Protein AF-A0A1Z2XQQ7-F1 (afdb_monomer_lite)

Organism: NCBI:txid1796620

Structure (mmCIF, N/CA/C/O backbone):
data_AF-A0A1Z2XQQ7-F1
#
_entry.id   AF-A0A1Z2XQQ7-F1
#
loop_
_atom_site.group_PDB
_atom_site.id
_atom_site.type_symbol
_atom_site.label_atom_id
_atom_site.label_alt_id
_atom_site.label_comp_id
_atom_site.label_asym_id
_atom_site.label_entity_id
_atom_site.label_seq_id
_atom_site.pdbx_PDB_ins_code
_atom_site.Cartn_x
_atom_site.Cartn_y
_atom_site.Cartn_z
_atom_site.occupancy
_atom_site.B_iso_or_equiv
_atom_site.auth_seq_id
_atom_site.auth_comp_id
_atom_site.auth_asym_id
_atom_site.auth_atom_id
_atom_site.pdbx_PDB_model_num
ATOM 1 N N . MET A 1 1 ? 5.613 0.473 20.089 1.00 45.59 1 MET A N 1
ATOM 2 C CA . MET A 1 1 ? 6.914 0.707 19.419 1.00 45.59 1 MET A CA 1
ATOM 3 C C . MET A 1 1 ? 7.187 -0.248 18.251 1.00 45.59 1 MET A C 1
ATOM 5 O O . MET A 1 1 ? 7.649 0.240 17.233 1.00 45.59 1 MET A O 1
ATOM 9 N N . GLN A 1 2 ? 6.876 -1.554 18.320 1.00 54.91 2 GLN A N 1
ATOM 10 C CA . GLN A 1 2 ? 7.156 -2.505 17.218 1.00 54.91 2 GLN A CA 1
ATOM 11 C C . GLN A 1 2 ? 6.477 -2.170 15.871 1.00 54.91 2 GLN A C 1
ATOM 13 O O . GLN A 1 2 ? 7.134 -2.244 14.838 1.00 54.91 2 GLN A O 1
ATOM 18 N N . HIS A 1 3 ? 5.207 -1.737 15.858 1.00 58.88 3 HIS A N 1
ATOM 19 C CA . HIS A 1 3 ? 4.509 -1.405 14.601 1.00 58.88 3 HIS A CA 1
ATOM 20 C C . HIS A 1 3 ? 5.177 -0.256 13.833 1.00 58.88 3 HIS A C 1
ATOM 22 O O . HIS A 1 3 ? 5.292 -0.310 12.616 1.00 58.88 3 HIS A O 1
ATOM 28 N N . THR A 1 4 ? 5.689 0.755 14.536 1.00 61.41 4 THR A N 1
ATOM 29 C CA . THR A 1 4 ? 6.365 1.916 13.937 1.00 61.41 4 THR A CA 1
ATOM 30 C C . THR A 1 4 ? 7.623 1.517 13.157 1.00 61.41 4 THR A C 1
ATOM 32 O O . THR A 1 4 ? 7.905 2.097 12.111 1.00 61.41 4 THR A O 1
ATOM 35 N N . VAL A 1 5 ? 8.360 0.507 13.638 1.00 70.38 5 VAL A N 1
ATOM 36 C CA . VAL A 1 5 ? 9.573 -0.012 12.979 1.00 70.38 5 VAL A CA 1
ATOM 37 C C . VAL A 1 5 ? 9.216 -0.731 11.679 1.00 70.38 5 VAL A C 1
ATOM 39 O O . VAL A 1 5 ? 9.822 -0.454 10.648 1.00 70.38 5 VAL A O 1
ATOM 42 N N . ILE A 1 6 ? 8.194 -1.595 11.712 1.00 76.56 6 ILE A N 1
ATOM 43 C CA . ILE A 1 6 ? 7.718 -2.326 10.528 1.00 76.56 6 ILE A CA 1
ATOM 44 C C . ILE A 1 6 ? 7.248 -1.339 9.456 1.00 76.56 6 ILE A C 1
ATOM 46 O O . ILE A 1 6 ? 7.690 -1.416 8.319 1.00 76.56 6 ILE A O 1
ATOM 50 N N . LEU A 1 7 ? 6.417 -0.360 9.823 1.00 78.81 7 LEU A N 1
ATOM 51 C CA . LEU A 1 7 ? 5.850 0.614 8.884 1.00 78.81 7 LEU A CA 1
ATOM 52 C C . LEU A 1 7 ? 6.924 1.470 8.195 1.00 78.81 7 LEU A C 1
ATOM 54 O O . LEU A 1 7 ? 6.868 1.682 6.985 1.00 78.81 7 LEU A O 1
ATOM 58 N N . LYS A 1 8 ? 7.941 1.916 8.942 1.00 79.00 8 LYS A N 1
ATOM 59 C CA . LYS A 1 8 ? 9.083 2.623 8.353 1.00 79.00 8 LYS A CA 1
ATOM 60 C C . LYS A 1 8 ? 9.842 1.727 7.367 1.00 79.00 8 LYS A C 1
ATOM 62 O O . LYS A 1 8 ? 10.158 2.171 6.267 1.00 79.00 8 LYS A O 1
ATOM 67 N N . HIS A 1 9 ? 10.068 0.466 7.734 1.00 79.06 9 HIS A N 1
ATOM 68 C CA . HIS A 1 9 ? 10.742 -0.500 6.872 1.00 79.06 9 HIS A CA 1
ATOM 69 C C . HIS A 1 9 ? 9.962 -0.774 5.575 1.00 79.06 9 HIS A C 1
ATOM 71 O O . HIS A 1 9 ? 10.565 -0.847 4.511 1.00 79.06 9 HIS A O 1
ATOM 77 N N . LEU A 1 10 ? 8.624 -0.830 5.627 1.00 81.88 10 LEU A N 1
ATOM 78 C CA . LEU A 1 10 ? 7.778 -0.980 4.434 1.00 81.88 10 LEU A CA 1
ATOM 79 C C . LEU A 1 10 ? 7.986 0.159 3.424 1.00 81.88 10 LEU A C 1
ATOM 81 O O . LEU A 1 10 ? 8.086 -0.092 2.223 1.00 81.88 10 LEU A O 1
ATOM 85 N N . SER A 1 11 ? 8.088 1.404 3.901 1.00 82.69 11 SER A N 1
ATOM 86 C CA . SER A 1 11 ? 8.392 2.554 3.038 1.00 82.69 11 SER A CA 1
ATOM 87 C C . SER A 1 11 ? 9.780 2.437 2.396 1.00 82.69 11 SER A C 1
ATOM 89 O O . SER A 1 11 ? 9.952 2.742 1.215 1.00 82.69 11 SER A O 1
ATOM 91 N N . GLU A 1 12 ? 10.769 1.951 3.149 1.00 82.06 12 GLU A N 1
ATOM 92 C CA . GLU A 1 12 ? 12.142 1.776 2.669 1.00 82.06 12 GLU A CA 1
ATOM 93 C C . GLU A 1 12 ? 12.250 0.683 1.594 1.00 82.06 12 GLU A C 1
ATOM 95 O O . GLU A 1 12 ? 12.815 0.946 0.531 1.00 82.06 12 GLU A O 1
ATOM 100 N N . ILE A 1 13 ? 11.683 -0.509 1.824 1.00 78.94 13 ILE A N 1
ATOM 101 C CA . ILE A 1 13 ? 11.802 -1.650 0.892 1.00 78.94 13 ILE A CA 1
ATOM 102 C C . ILE A 1 13 ? 11.018 -1.445 -0.406 1.00 78.94 13 ILE A C 1
ATOM 104 O O . ILE A 1 13 ? 11.413 -1.949 -1.453 1.00 78.94 13 ILE A O 1
ATOM 108 N N . THR A 1 14 ? 9.918 -0.692 -0.354 1.00 80.12 14 THR A N 1
ATOM 109 C CA . THR A 1 14 ? 9.108 -0.370 -1.540 1.00 80.12 14 THR A CA 1
ATOM 110 C C . THR A 1 14 ? 9.573 0.903 -2.242 1.00 80.12 14 THR A C 1
ATOM 112 O O . THR A 1 14 ? 9.021 1.270 -3.281 1.00 80.12 14 THR A O 1
ATOM 115 N N . GLY A 1 15 ? 10.538 1.627 -1.662 1.00 80.00 15 GLY A N 1
ATOM 116 C CA . GLY A 1 15 ? 10.977 2.934 -2.151 1.00 80.00 15 GLY A CA 1
ATOM 117 C C . GLY A 1 15 ? 9.852 3.971 -2.236 1.00 80.00 15 GLY A C 1
ATOM 118 O O . GLY A 1 15 ? 9.953 4.908 -3.027 1.00 80.00 15 GLY A O 1
ATOM 119 N N . SER A 1 16 ? 8.773 3.797 -1.467 1.00 85.69 16 SER A N 1
ATOM 120 C CA . SER A 1 16 ? 7.511 4.521 -1.640 1.00 85.69 16 SER A CA 1
ATOM 121 C C . SER A 1 16 ? 7.027 5.136 -0.327 1.00 85.69 16 SER A C 1
ATOM 123 O O . SER A 1 16 ? 7.313 4.597 0.745 1.00 85.69 16 SER A O 1
ATOM 125 N N . PRO A 1 17 ? 6.303 6.270 -0.359 1.00 89.56 17 PRO A N 1
ATOM 126 C CA . PRO A 1 17 ? 5.773 6.854 0.861 1.00 89.56 17 PRO A CA 1
ATOM 127 C C . PRO A 1 17 ? 4.697 5.961 1.480 1.00 89.56 17 PRO A C 1
ATOM 129 O O . PRO A 1 17 ? 3.894 5.346 0.776 1.00 89.56 17 PRO A O 1
ATOM 132 N N . LEU A 1 18 ? 4.667 5.940 2.808 1.00 91.00 18 LEU A N 1
ATOM 133 C CA . LEU A 1 18 ? 3.616 5.332 3.609 1.00 91.00 18 LEU A CA 1
ATOM 134 C C . LEU A 1 18 ? 2.964 6.420 4.466 1.00 91.00 18 LEU A C 1
ATOM 136 O O . LEU A 1 18 ? 3.541 6.885 5.451 1.00 91.00 18 LEU A O 1
ATOM 140 N N . ARG A 1 19 ? 1.759 6.835 4.078 1.00 92.56 19 ARG A N 1
ATOM 141 C CA . ARG A 1 19 ? 0.955 7.834 4.795 1.00 92.56 19 ARG A CA 1
ATOM 142 C C . ARG A 1 19 ? 0.013 7.137 5.769 1.00 92.56 19 ARG A C 1
ATOM 144 O O . ARG A 1 19 ? -0.604 6.135 5.420 1.00 92.56 19 ARG A O 1
ATOM 151 N N . VAL A 1 20 ? -0.112 7.666 6.976 1.00 91.56 20 VAL A N 1
ATOM 152 C CA . VAL A 1 20 ? -0.975 7.155 8.043 1.00 91.56 20 VAL A CA 1
ATOM 153 C C . VAL A 1 20 ? -2.136 8.114 8.222 1.00 91.56 20 VAL A C 1
ATOM 155 O O . VAL A 1 20 ? -1.925 9.305 8.439 1.00 91.56 20 VAL A O 1
ATOM 158 N N . PHE A 1 21 ? -3.351 7.589 8.176 1.00 91.00 21 PHE A N 1
ATOM 159 C CA . PHE A 1 21 ? -4.578 8.333 8.398 1.00 91.00 21 PHE A CA 1
ATOM 160 C C . PHE A 1 21 ? -5.284 7.792 9.629 1.00 91.00 21 PHE A C 1
ATOM 162 O O . PHE A 1 21 ? -5.454 6.584 9.788 1.00 91.00 21 PHE A O 1
ATOM 169 N N . THR A 1 22 ? -5.721 8.700 10.488 1.00 90.69 22 THR A N 1
ATOM 170 C CA . THR A 1 22 ? -6.539 8.392 11.663 1.00 90.69 22 THR A CA 1
ATOM 171 C C . THR A 1 22 ? -7.886 9.074 11.526 1.00 90.69 22 THR A C 1
ATOM 173 O O . THR A 1 22 ? -7.955 10.209 11.045 1.00 90.69 22 THR A O 1
ATOM 176 N N . LEU A 1 23 ? -8.943 8.396 11.965 1.00 86.75 23 LEU A N 1
ATOM 177 C CA . LEU A 1 23 ? -10.278 8.977 12.005 1.00 86.75 23 LEU A CA 1
ATOM 178 C C . LEU A 1 23 ? -10.330 10.058 13.093 1.00 86.75 23 LEU A C 1
ATOM 180 O O . LEU A 1 23 ? -10.119 9.764 14.271 1.00 86.75 23 LEU A O 1
ATOM 184 N N . SER A 1 24 ? -10.575 11.310 12.709 1.00 83.88 24 SER A N 1
ATOM 185 C CA . SER A 1 24 ? -10.780 12.395 13.666 1.00 83.88 24 SER A CA 1
ATOM 186 C C . SER A 1 24 ? -12.213 12.412 14.217 1.00 83.88 24 SER A C 1
ATOM 188 O O . SER A 1 24 ? -13.107 11.800 13.633 1.00 83.88 24 SER A O 1
ATOM 190 N N . PRO A 1 25 ? -12.464 13.113 15.344 1.00 85.19 25 PRO A N 1
ATOM 191 C CA . PRO A 1 25 ? -13.787 13.146 15.981 1.00 85.19 25 PRO A CA 1
ATOM 192 C C . PRO A 1 25 ? -14.924 13.695 15.104 1.00 85.19 25 PRO A C 1
ATOM 194 O O . PRO A 1 25 ? -16.087 13.426 15.370 1.00 85.19 25 PRO A O 1
ATOM 197 N N . ASP A 1 26 ? -14.591 14.456 14.061 1.00 85.88 26 ASP A N 1
ATOM 198 C CA . ASP A 1 26 ? -15.513 14.973 13.040 1.00 85.88 26 ASP A CA 1
ATOM 199 C C . ASP A 1 26 ? -15.850 13.940 11.942 1.00 85.88 26 ASP A C 1
ATOM 201 O O . ASP A 1 26 ? -16.512 14.276 10.963 1.00 85.88 26 ASP A O 1
ATOM 205 N N . GLY A 1 27 ? -15.388 12.693 12.081 1.00 80.38 27 GLY A N 1
ATOM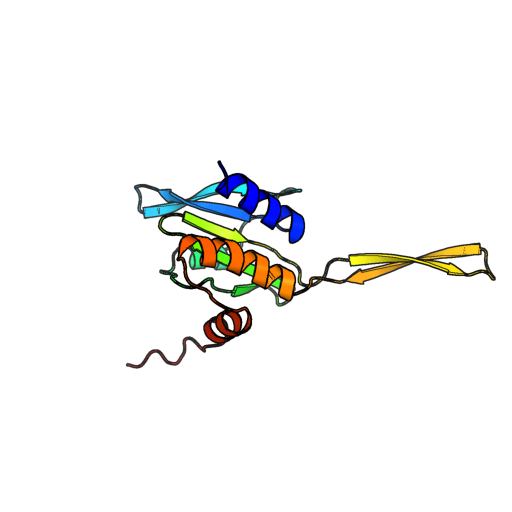 206 C CA . GLY A 1 27 ? -15.624 11.613 11.122 1.00 80.38 27 GLY A CA 1
ATOM 207 C C . GLY A 1 27 ? -14.751 11.685 9.867 1.00 80.38 27 GLY A C 1
ATOM 208 O O . GLY A 1 27 ? -14.971 10.924 8.927 1.00 80.38 27 GLY A O 1
ATOM 209 N N . LEU A 1 28 ? -13.759 12.581 9.826 1.00 83.62 28 LEU A N 1
ATOM 210 C CA . LEU A 1 28 ? -12.867 12.736 8.679 1.00 83.62 28 LEU A CA 1
ATOM 211 C C . LEU A 1 28 ? -11.565 11.953 8.866 1.00 83.62 28 LEU A C 1
ATOM 213 O O . LEU A 1 28 ? -10.994 11.890 9.951 1.00 83.62 28 LEU A O 1
ATOM 217 N N . TRP A 1 29 ? -11.049 11.376 7.784 1.00 85.94 29 TRP A N 1
ATOM 218 C CA . TRP A 1 29 ? -9.716 10.779 7.780 1.00 85.94 29 TRP A CA 1
ATOM 219 C C . TRP A 1 29 ? -8.670 11.874 7.604 1.00 85.94 29 TRP A C 1
ATOM 221 O O . TRP A 1 29 ? -8.640 12.549 6.574 1.00 85.94 29 TRP A O 1
ATOM 231 N N . LYS A 1 30 ? -7.811 12.055 8.610 1.00 87.81 30 LYS A N 1
ATOM 232 C CA . LYS A 1 30 ? -6.730 13.048 8.587 1.00 87.81 30 LYS A CA 1
ATOM 233 C C . LYS A 1 30 ? -5.384 12.351 8.586 1.00 87.81 30 LYS A C 1
ATOM 235 O O . LYS A 1 30 ? -5.170 11.415 9.357 1.00 87.81 30 LYS A O 1
ATOM 240 N N . GLU A 1 31 ? -4.488 12.816 7.719 1.00 89.62 31 GLU A N 1
ATOM 241 C CA . GLU A 1 31 ? -3.101 12.363 7.723 1.00 89.62 31 GLU A CA 1
ATOM 242 C C . GLU A 1 31 ? -2.457 12.763 9.053 1.00 89.62 31 GLU A C 1
ATOM 244 O O . GLU A 1 31 ? -2.460 13.937 9.423 1.00 89.62 31 GLU A O 1
ATOM 249 N N . SER A 1 32 ? -1.945 11.780 9.785 1.00 86.25 32 SER A N 1
ATOM 250 C CA . SER A 1 32 ? -1.295 11.976 11.080 1.00 86.25 32 SER A CA 1
ATOM 251 C C . SER A 1 32 ? 0.218 11.817 10.994 1.00 86.25 32 SER A C 1
ATOM 253 O O . SER A 1 32 ? 0.946 12.497 11.715 1.00 86.25 32 SER A O 1
ATOM 255 N N . ILE A 1 33 ? 0.707 10.927 10.124 1.00 87.69 33 ILE A N 1
ATOM 256 C CA . ILE A 1 33 ? 2.134 10.631 9.952 1.00 87.69 33 ILE A CA 1
ATOM 257 C C . ILE A 1 33 ? 2.404 10.301 8.483 1.00 87.69 33 ILE A C 1
ATOM 259 O O . ILE A 1 33 ? 1.600 9.639 7.835 1.00 87.69 33 ILE A O 1
ATOM 263 N N . CYS A 1 34 ? 3.568 10.692 7.969 1.00 88.12 34 CYS A N 1
ATOM 264 C CA . CYS A 1 34 ? 4.059 10.252 6.667 1.00 88.12 34 CYS A CA 1
ATOM 265 C C . CYS A 1 34 ? 5.492 9.726 6.806 1.00 88.12 34 CYS A C 1
ATOM 267 O O . CYS A 1 34 ? 6.391 10.460 7.221 1.00 88.12 34 CYS A O 1
ATOM 269 N N . TYR A 1 35 ? 5.704 8.452 6.472 1.00 85.75 35 TYR A N 1
ATOM 270 C CA . TYR A 1 35 ? 7.034 7.866 6.328 1.00 85.75 35 TYR A CA 1
ATOM 271 C C . TYR A 1 35 ? 7.444 7.963 4.864 1.00 85.75 35 TYR A C 1
ATOM 273 O O . TYR A 1 35 ? 6.795 7.375 4.001 1.00 85.75 35 TYR A O 1
ATOM 281 N N . ALA A 1 36 ? 8.498 8.720 4.571 1.00 82.44 36 ALA A N 1
ATOM 282 C CA . ALA A 1 36 ? 9.003 8.861 3.215 1.00 82.44 36 ALA A CA 1
ATOM 283 C C . ALA A 1 36 ? 10.506 9.160 3.221 1.00 82.44 36 ALA A C 1
ATOM 285 O O . ALA A 1 36 ? 11.001 9.885 4.085 1.00 82.44 36 ALA A O 1
ATOM 286 N N . LYS A 1 37 ? 11.232 8.620 2.236 1.00 68.69 37 LYS A N 1
ATOM 287 C CA . LYS A 1 37 ? 12.656 8.929 2.010 1.00 68.69 37 LYS A CA 1
ATOM 288 C C . LYS A 1 37 ? 12.857 10.305 1.352 1.00 68.69 37 LYS A C 1
ATOM 290 O O . LYS A 1 37 ? 13.912 10.913 1.501 1.00 68.69 37 LYS A O 1
ATOM 295 N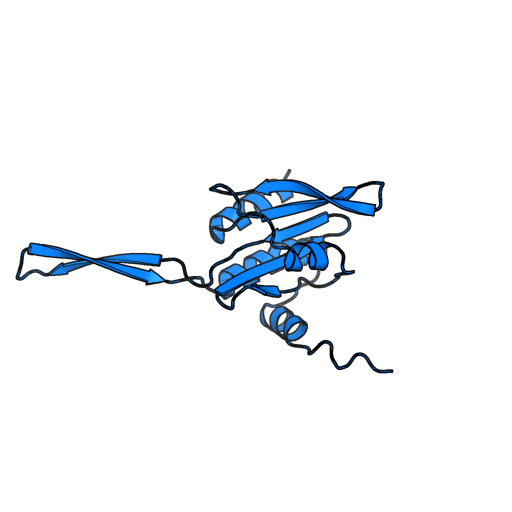 N . SER A 1 38 ? 11.851 10.783 0.624 1.00 69.31 38 SER A N 1
ATOM 296 C CA . SER A 1 38 ? 11.805 12.073 -0.072 1.00 69.31 38 SER A CA 1
ATOM 297 C C . SER A 1 38 ? 10.418 12.708 0.088 1.00 69.31 38 SER A C 1
ATOM 299 O O . SER A 1 38 ? 9.517 12.091 0.654 1.00 69.31 38 SER A O 1
ATOM 301 N N . ALA A 1 39 ? 10.233 13.948 -0.379 1.00 74.31 39 ALA A N 1
ATOM 302 C CA . ALA A 1 39 ? 8.941 14.628 -0.297 1.00 74.31 39 ALA A CA 1
ATOM 303 C C . ALA A 1 39 ? 7.827 13.782 -0.945 1.00 74.31 39 ALA A C 1
ATOM 305 O O . ALA A 1 39 ? 7.893 13.450 -2.130 1.00 74.31 39 ALA A O 1
ATOM 306 N N . ALA A 1 40 ? 6.805 13.425 -0.163 1.00 80.44 40 ALA A N 1
ATOM 307 C CA . ALA A 1 40 ? 5.697 12.615 -0.649 1.00 80.44 40 ALA A CA 1
ATOM 308 C C . ALA A 1 40 ? 4.786 13.457 -1.568 1.00 80.44 40 ALA A C 1
ATOM 310 O O . ALA A 1 40 ? 4.350 14.539 -1.162 1.00 80.44 40 ALA A O 1
ATOM 311 N N . PRO A 1 41 ? 4.451 12.981 -2.783 1.00 80.12 41 PRO A N 1
ATOM 312 C CA . PRO A 1 41 ? 3.614 13.732 -3.718 1.00 80.12 41 PRO A CA 1
ATOM 313 C C . PRO A 1 41 ? 2.204 13.889 -3.157 1.00 80.12 41 PRO A C 1
ATOM 315 O O . PRO A 1 41 ? 1.707 12.953 -2.533 1.00 80.12 41 PRO A O 1
ATOM 318 N N . ALA A 1 42 ? 1.561 15.037 -3.383 1.00 81.38 42 ALA A N 1
ATOM 319 C CA . ALA A 1 42 ? 0.191 15.279 -2.930 1.00 81.38 42 ALA A CA 1
ATOM 320 C C . ALA A 1 42 ? -0.758 14.139 -3.342 1.00 81.38 42 ALA A C 1
ATOM 322 O O . ALA A 1 42 ? -0.615 13.547 -4.415 1.00 81.38 42 ALA A O 1
ATOM 323 N N . LEU A 1 43 ? -1.717 13.828 -2.469 1.00 77.94 43 LEU A N 1
ATOM 324 C CA . LEU A 1 43 ? -2.740 12.821 -2.740 1.00 77.94 43 LEU A CA 1
ATOM 325 C C . LEU A 1 43 ? -3.597 13.283 -3.915 1.00 77.94 43 LEU A C 1
ATOM 327 O O . LEU A 1 43 ? -4.122 14.397 -3.896 1.00 77.94 43 LEU A O 1
ATOM 331 N N . SER A 1 44 ? -3.752 12.428 -4.924 1.00 72.81 44 SER A N 1
ATOM 332 C CA . SER A 1 44 ? -4.714 12.697 -5.986 1.00 72.81 44 SER A CA 1
ATOM 333 C C . SER A 1 44 ? -6.144 12.605 -5.423 1.00 72.81 44 SER A C 1
ATOM 335 O O . SER A 1 44 ? -6.390 11.797 -4.520 1.00 72.81 44 SER A O 1
ATOM 337 N N . PRO A 1 45 ? -7.105 13.396 -5.940 1.00 71.31 45 PRO A N 1
ATOM 338 C CA . PRO A 1 45 ? -8.492 13.357 -5.470 1.00 71.31 45 PRO A CA 1
ATOM 339 C C . PRO A 1 45 ? -9.122 11.949 -5.440 1.00 71.31 45 PRO A C 1
ATOM 341 O O . PRO A 1 45 ? -9.722 11.619 -4.417 1.00 71.31 45 PRO A O 1
ATOM 344 N N . PRO A 1 46 ? -8.909 11.067 -6.445 1.00 75.31 46 PRO A N 1
ATOM 345 C CA . PRO A 1 46 ? -9.458 9.706 -6.413 1.00 75.31 46 PRO A CA 1
ATOM 346 C C . PRO A 1 46 ? -8.971 8.865 -5.221 1.00 75.31 46 PRO A C 1
ATOM 348 O O . PRO A 1 46 ? -9.726 8.083 -4.651 1.00 75.31 46 PRO A O 1
ATOM 351 N N . LEU A 1 47 ? -7.717 9.051 -4.787 1.00 77.12 47 LEU A N 1
ATOM 352 C CA . LEU A 1 47 ? -7.172 8.336 -3.626 1.00 77.12 47 LEU A CA 1
ATOM 353 C C . LEU A 1 47 ? -7.755 8.851 -2.305 1.00 77.12 47 LEU A C 1
ATOM 355 O O . LEU A 1 47 ? -7.886 8.090 -1.347 1.00 77.12 47 LEU A O 1
ATOM 359 N N . ALA A 1 48 ? -8.109 10.136 -2.239 1.00 75.25 48 ALA A N 1
ATOM 360 C CA . ALA A 1 48 ? -8.737 10.717 -1.057 1.00 75.25 48 ALA A CA 1
ATOM 361 C C . A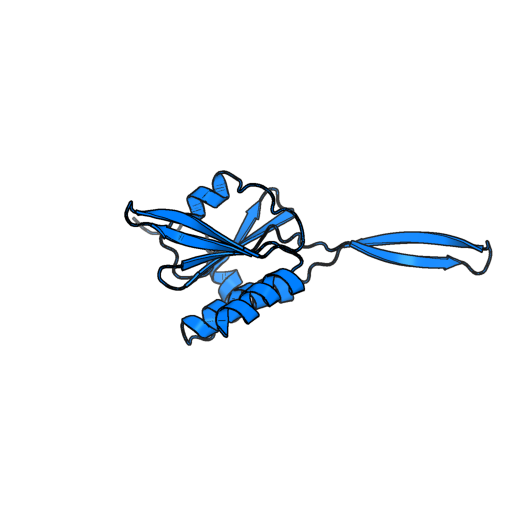LA A 1 48 ? -10.165 10.190 -0.839 1.00 75.25 48 ALA A C 1
ATOM 363 O O . ALA A 1 48 ? -10.602 10.058 0.304 1.00 75.25 48 ALA A O 1
ATOM 364 N N . GLU A 1 49 ? -10.883 9.865 -1.914 1.00 77.25 49 GLU A N 1
ATOM 365 C CA . GLU A 1 49 ? -12.213 9.252 -1.844 1.00 77.25 49 GLU A CA 1
ATOM 366 C C . GLU A 1 49 ? -12.142 7.799 -1.372 1.00 77.25 49 GLU A C 1
ATOM 368 O O . GLU A 1 49 ? -12.888 7.414 -0.473 1.00 77.25 49 GLU A O 1
ATOM 373 N N . TRP A 1 50 ? -11.170 7.028 -1.865 1.00 76.50 50 TRP A N 1
ATOM 374 C CA . TRP A 1 50 ? -10.900 5.670 -1.380 1.00 76.50 50 TRP A CA 1
ATOM 375 C C . TRP A 1 50 ? -10.636 5.612 0.124 1.00 76.50 50 TRP A C 1
ATOM 377 O O . TRP A 1 50 ? -11.097 4.706 0.814 1.00 76.50 50 TRP A O 1
ATOM 387 N N . LEU A 1 51 ? -9.957 6.621 0.674 1.00 78.94 51 LEU A N 1
ATOM 388 C CA . LEU A 1 51 ? -9.747 6.730 2.116 1.00 78.94 51 LEU A CA 1
ATOM 389 C C . LEU A 1 51 ? -11.039 6.906 2.918 1.00 78.94 51 LEU A C 1
ATOM 391 O O . LEU A 1 51 ? -10.948 6.849 4.139 1.00 78.94 51 LEU A O 1
ATOM 395 N N . ARG A 1 52 ? -12.214 7.083 2.302 1.00 75.38 52 ARG A N 1
ATOM 396 C CA . ARG A 1 52 ? -13.513 7.193 2.988 1.00 75.38 52 ARG A CA 1
ATOM 397 C C . ARG A 1 52 ? -14.372 5.934 2.904 1.00 75.38 52 ARG A C 1
ATOM 399 O O . ARG A 1 52 ? -15.276 5.796 3.720 1.00 75.38 52 ARG A O 1
ATOM 406 N N . GLU A 1 53 ? -14.094 5.024 1.974 1.00 78.25 53 GLU A N 1
ATOM 407 C CA . GLU A 1 53 ? -14.893 3.803 1.793 1.00 78.25 53 GLU A CA 1
ATOM 408 C C . GLU A 1 53 ? -14.782 2.872 3.006 1.00 78.25 53 GLU A C 1
ATOM 410 O O . GLU A 1 53 ? -13.764 2.888 3.697 1.00 78.25 53 GLU A O 1
ATOM 415 N N . ASP A 1 54 ? -15.792 2.052 3.290 1.00 79.75 54 ASP A N 1
ATOM 416 C CA . ASP A 1 54 ? -15.629 0.982 4.276 1.00 79.75 54 ASP A CA 1
ATOM 417 C C . ASP A 1 54 ? -14.834 -0.169 3.648 1.00 79.75 54 ASP A C 1
ATOM 419 O O . ASP A 1 54 ? -15.222 -0.729 2.623 1.00 79.75 54 ASP A O 1
ATOM 423 N N . ILE A 1 55 ? -13.666 -0.460 4.216 1.00 82.50 55 ILE A N 1
ATOM 424 C CA . ILE A 1 55 ? -12.650 -1.310 3.598 1.00 82.50 55 ILE A CA 1
ATOM 425 C C . ILE A 1 55 ? -12.176 -2.318 4.642 1.00 82.50 55 ILE A C 1
ATOM 427 O O . ILE A 1 55 ? -11.550 -1.951 5.637 1.00 82.50 55 ILE A O 1
ATOM 431 N N . SER A 1 56 ? -12.426 -3.599 4.381 1.00 85.12 56 SER A N 1
ATOM 432 C CA . SER A 1 56 ? -12.009 -4.718 5.237 1.00 85.12 56 SER A CA 1
ATOM 433 C C . SER A 1 56 ? -10.781 -5.468 4.701 1.00 85.12 56 SER A C 1
ATOM 435 O O . SER A 1 56 ? -9.992 -6.013 5.476 1.00 85.12 56 SER A O 1
ATOM 437 N N . VAL A 1 57 ? -10.592 -5.458 3.381 1.00 88.75 57 VAL A N 1
ATOM 438 C CA . VAL A 1 57 ? -9.478 -6.087 2.653 1.00 88.75 57 VAL A CA 1
ATOM 439 C C . VAL A 1 57 ? -8.664 -4.993 1.965 1.00 88.75 57 VAL A C 1
ATOM 441 O O . VAL A 1 57 ? -9.279 -4.050 1.471 1.00 88.75 57 VAL A O 1
ATOM 444 N N . PRO A 1 58 ? -7.320 -5.073 1.908 1.00 92.12 58 PRO A N 1
ATOM 445 C CA . PRO A 1 58 ? -6.521 -4.032 1.273 1.00 92.12 58 PRO A CA 1
ATOM 446 C C . PRO A 1 58 ? -6.895 -3.838 -0.211 1.00 92.12 58 PRO A C 1
ATOM 448 O O . PRO A 1 58 ? -6.727 -4.770 -1.003 1.00 92.12 58 PRO A O 1
ATOM 451 N N . PRO A 1 59 ? -7.393 -2.658 -0.626 1.00 91.25 59 PRO A N 1
ATOM 452 C CA . PRO A 1 59 ? -7.681 -2.385 -2.014 1.00 91.25 59 PRO A CA 1
ATOM 453 C C . PRO A 1 59 ? -6.410 -1.918 -2.722 1.00 91.25 59 PRO A C 1
ATOM 455 O O . PRO A 1 59 ? -5.600 -1.177 -2.152 1.00 91.25 59 PRO A O 1
ATOM 458 N N . LEU A 1 60 ? -6.255 -2.338 -3.973 1.00 89.31 60 LEU A N 1
ATOM 459 C CA . LEU A 1 60 ? -5.137 -2.024 -4.853 1.00 89.31 60 LEU A CA 1
ATOM 460 C C . LEU A 1 60 ? -5.623 -1.117 -5.986 1.00 89.31 60 LEU A C 1
ATOM 462 O O . LEU A 1 60 ? -6.521 -1.486 -6.736 1.00 89.31 60 LEU A O 1
ATOM 466 N N . ALA A 1 61 ? -5.015 0.058 -6.129 1.00 86.00 61 ALA A N 1
ATOM 467 C CA . ALA A 1 61 ? -5.309 1.009 -7.202 1.00 86.00 61 ALA A CA 1
ATOM 468 C C . ALA A 1 61 ? -4.118 1.154 -8.139 1.00 86.00 61 ALA A C 1
ATOM 470 O O . ALA A 1 61 ? -2.975 1.223 -7.688 1.00 86.00 61 ALA A O 1
ATOM 471 N N . ALA A 1 62 ? -4.407 1.339 -9.425 1.00 80.19 62 ALA A N 1
ATOM 472 C CA . ALA A 1 62 ? -3.469 1.889 -10.391 1.00 80.19 62 ALA A CA 1
ATOM 473 C C . ALA A 1 62 ? -3.963 3.271 -10.843 1.00 80.19 62 ALA A C 1
ATOM 475 O O . ALA A 1 62 ? -5.049 3.402 -11.402 1.00 80.19 62 ALA A O 1
ATOM 476 N N . VAL A 1 63 ? -3.156 4.304 -10.616 1.00 76.00 63 VAL A N 1
ATOM 477 C CA . VAL A 1 63 ? -3.363 5.649 -11.166 1.00 76.00 63 VAL A CA 1
ATOM 478 C C . VAL A 1 63 ? -2.474 5.792 -12.395 1.00 76.00 63 VAL A C 1
ATOM 480 O O . VAL A 1 63 ? -1.285 5.457 -12.357 1.00 76.00 63 VAL A O 1
ATOM 483 N N . ASP A 1 64 ? -3.052 6.269 -13.496 1.00 73.50 64 ASP A N 1
ATOM 484 C CA . ASP A 1 64 ? -2.376 6.452 -14.788 1.00 73.50 64 ASP A CA 1
ATOM 485 C C . ASP A 1 64 ? -1.685 5.170 -15.313 1.00 73.50 64 ASP A C 1
ATOM 487 O O . ASP A 1 64 ? -0.671 5.241 -16.008 1.00 73.50 64 ASP A O 1
ATOM 491 N N . GLY A 1 65 ? -2.159 3.984 -14.905 1.00 67.44 65 GLY A N 1
ATOM 492 C CA . GLY A 1 65 ? -1.628 2.666 -15.298 1.00 67.44 65 GLY A CA 1
ATOM 493 C C . GLY A 1 65 ? -0.202 2.335 -14.826 1.00 67.44 65 GLY A C 1
ATOM 494 O O . GLY A 1 65 ? 0.288 1.233 -15.061 1.00 67.44 65 GLY A O 1
ATOM 495 N N . THR A 1 66 ? 0.484 3.266 -14.162 1.00 70.81 66 THR A N 1
ATOM 496 C CA . THR A 1 66 ? 1.928 3.169 -13.869 1.00 70.81 66 THR A CA 1
ATOM 497 C C . THR A 1 66 ? 2.276 3.403 -12.403 1.00 70.81 66 THR A C 1
ATOM 499 O O . THR A 1 66 ? 3.385 3.075 -11.970 1.00 70.81 66 THR A O 1
ATOM 502 N N . ARG A 1 67 ? 1.348 3.962 -11.620 1.00 79.00 67 ARG A N 1
ATOM 503 C CA . ARG A 1 67 ? 1.535 4.249 -10.196 1.00 79.00 67 ARG A CA 1
ATOM 504 C C . ARG A 1 67 ? 0.539 3.444 -9.391 1.00 79.00 67 ARG A C 1
ATOM 506 O O . ARG A 1 67 ? -0.665 3.635 -9.528 1.00 79.00 67 ARG A O 1
ATOM 513 N N . TYR A 1 68 ? 1.056 2.582 -8.539 1.00 83.69 68 TYR A N 1
ATOM 514 C CA . TYR A 1 68 ? 0.261 1.652 -7.767 1.00 83.69 68 TYR A CA 1
ATOM 515 C C . TYR A 1 68 ? 0.163 2.125 -6.329 1.00 83.69 68 TYR A C 1
ATOM 517 O O . TYR A 1 68 ? 1.102 2.698 -5.770 1.00 83.69 68 TYR A O 1
ATOM 525 N N . TYR A 1 69 ? -1.004 1.910 -5.750 1.00 89.88 69 TYR A N 1
ATOM 526 C CA . TYR A 1 69 ? -1.334 2.319 -4.402 1.00 89.88 69 TYR A CA 1
ATOM 527 C C . TYR A 1 69 ? -2.056 1.181 -3.706 1.00 89.88 69 TYR A C 1
ATOM 529 O O . TYR A 1 69 ? -2.799 0.433 -4.339 1.00 89.88 69 TYR A O 1
ATOM 537 N N . ALA A 1 70 ? -1.860 1.077 -2.399 1.00 91.94 70 ALA A N 1
ATOM 538 C CA . ALA A 1 70 ? -2.636 0.187 -1.558 1.00 91.94 70 ALA A CA 1
ATOM 539 C C . ALA A 1 70 ? -3.099 0.918 -0.305 1.00 91.94 70 ALA A C 1
ATOM 541 O O . ALA A 1 70 ? -2.319 1.657 0.302 1.00 91.94 70 ALA A O 1
ATOM 542 N N . ILE A 1 71 ? -4.344 0.678 0.101 1.00 92.38 71 ILE A N 1
ATOM 543 C CA . ILE A 1 71 ? -4.812 1.051 1.438 1.00 92.38 71 ILE A CA 1
ATOM 544 C C . ILE A 1 71 ? -4.727 -0.183 2.332 1.00 92.38 71 ILE A C 1
ATOM 546 O O . ILE A 1 71 ? -5.209 -1.249 1.986 1.00 92.38 71 ILE A O 1
ATOM 550 N N . ILE A 1 72 ? -4.122 -0.055 3.503 1.00 92.44 72 ILE A N 1
ATOM 551 C CA . ILE A 1 72 ? -4.035 -1.126 4.492 1.00 92.44 72 ILE A CA 1
ATOM 552 C C . ILE A 1 72 ? -4.958 -0.727 5.651 1.00 92.44 72 ILE A C 1
ATOM 554 O O . ILE A 1 72 ? -4.598 0.166 6.427 1.00 92.44 72 ILE A O 1
ATOM 558 N N . PRO A 1 73 ? -6.169 -1.305 5.749 1.00 90.06 73 PRO A N 1
ATOM 559 C CA . PRO A 1 73 ? -7.121 -0.969 6.803 1.00 90.06 73 PRO A CA 1
ATOM 560 C C . PRO A 1 73 ? -6.787 -1.730 8.092 1.00 90.06 73 PRO A C 1
ATOM 562 O O . PRO A 1 73 ? -6.932 -2.949 8.152 1.00 90.06 73 PRO A O 1
ATOM 565 N N . LEU A 1 74 ? -6.344 -1.027 9.139 1.00 88.19 74 LEU A N 1
ATOM 566 C CA . LEU A 1 74 ? -6.058 -1.614 10.453 1.00 88.19 74 LEU A CA 1
ATOM 567 C C . LEU A 1 74 ? -6.923 -0.936 11.531 1.00 88.19 74 LEU A C 1
ATOM 569 O O . LEU A 1 74 ? -6.493 -0.003 12.216 1.00 88.19 74 LEU A O 1
ATOM 573 N N . GLY A 1 75 ? -8.170 -1.388 11.672 1.00 82.88 75 GLY A N 1
ATOM 574 C CA . GLY A 1 75 ? -9.125 -0.824 12.630 1.00 82.88 75 GLY A CA 1
ATOM 575 C C . GLY A 1 75 ? -9.428 0.653 12.349 1.00 82.88 75 GLY A C 1
ATOM 576 O O . GLY A 1 75 ? -9.899 1.002 11.271 1.00 82.88 75 GLY A O 1
ATOM 577 N N . SER A 1 76 ? -9.149 1.534 13.314 1.00 84.62 76 SER A N 1
ATOM 578 C CA . SER A 1 76 ? -9.354 2.990 13.190 1.00 84.62 76 SER A CA 1
ATOM 579 C C . SER A 1 76 ? -8.201 3.733 12.500 1.00 84.62 76 SER A C 1
ATOM 581 O O . SER A 1 76 ? -8.168 4.967 12.504 1.00 84.62 76 SER A O 1
ATOM 583 N N . VAL A 1 77 ? -7.252 2.997 11.914 1.00 88.88 77 VAL A N 1
ATOM 584 C CA . VAL A 1 77 ? -6.097 3.542 11.199 1.00 88.88 77 VAL A CA 1
ATOM 585 C C . VAL A 1 77 ? -6.076 3.000 9.776 1.00 88.88 77 VAL A C 1
ATOM 587 O O . VAL A 1 77 ? -6.249 1.804 9.547 1.0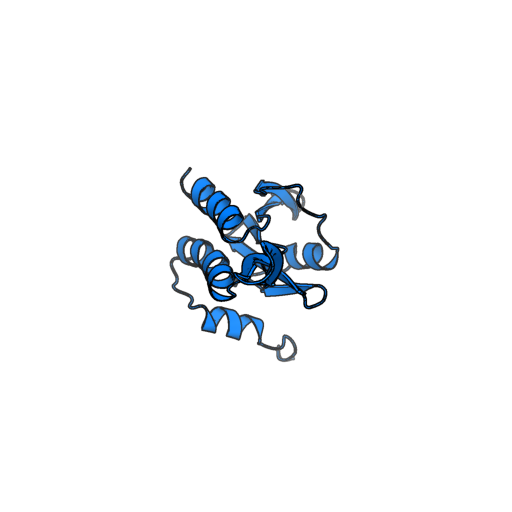0 88.88 77 VAL A O 1
ATOM 590 N N . ARG A 1 78 ? -5.826 3.879 8.807 1.00 90.94 78 ARG A N 1
ATOM 591 C CA . ARG A 1 78 ? -5.629 3.513 7.401 1.00 90.94 78 ARG A CA 1
ATOM 592 C C . ARG A 1 78 ? -4.228 3.899 6.978 1.00 90.94 78 ARG A C 1
ATOM 594 O O . ARG A 1 78 ? -3.803 5.027 7.212 1.00 90.94 78 ARG A O 1
ATOM 601 N N . TYR A 1 79 ? -3.523 2.981 6.337 1.00 91.69 79 TYR A N 1
ATOM 602 C CA . TYR A 1 79 ? -2.208 3.262 5.774 1.00 91.69 79 TYR A CA 1
ATOM 603 C C . TYR A 1 79 ? -2.316 3.313 4.261 1.00 91.69 79 TYR A C 1
ATOM 605 O O . TYR A 1 79 ? -2.776 2.350 3.664 1.00 91.69 79 TYR A O 1
ATOM 613 N N . LEU A 1 80 ? -1.888 4.403 3.637 1.00 92.81 80 LEU A N 1
ATOM 614 C CA . LEU A 1 80 ? -1.740 4.470 2.190 1.00 92.81 80 LEU A CA 1
ATOM 615 C C . LEU A 1 80 ? -0.276 4.247 1.832 1.00 92.81 80 LEU A C 1
ATOM 617 O O . LEU A 1 80 ? 0.571 5.093 2.126 1.00 92.81 80 LEU A O 1
ATOM 621 N N . LEU A 1 81 ? 0.001 3.128 1.176 1.00 91.56 81 LEU A N 1
ATOM 622 C CA . LEU A 1 81 ? 1.292 2.831 0.575 1.00 91.56 81 LEU A CA 1
ATOM 623 C C . LEU A 1 81 ? 1.269 3.264 -0.894 1.00 91.56 81 LEU A C 1
ATOM 625 O O . LEU A 1 81 ? 0.435 2.787 -1.661 1.00 91.56 81 LEU A O 1
ATOM 629 N N . GLY A 1 82 ? 2.184 4.148 -1.287 1.00 88.94 82 GLY A N 1
ATOM 630 C CA . GLY A 1 82 ? 2.380 4.559 -2.676 1.00 88.94 82 GLY A CA 1
ATOM 631 C C . GLY A 1 82 ? 2.571 6.071 -2.866 1.00 88.94 82 GLY A C 1
ATOM 632 O O . GLY A 1 82 ? 2.444 6.840 -1.913 1.00 88.94 82 GLY A O 1
ATOM 633 N N . PRO A 1 83 ? 2.881 6.533 -4.094 1.00 86.56 83 PRO A N 1
ATOM 634 C CA . PRO A 1 83 ? 2.933 5.742 -5.324 1.00 86.56 83 PRO A CA 1
ATOM 635 C C . PRO A 1 83 ? 4.101 4.763 -5.345 1.00 86.56 83 PRO A C 1
ATOM 637 O O . PRO A 1 83 ? 5.253 5.183 -5.273 1.00 86.56 83 PRO A O 1
ATOM 640 N N . VAL A 1 84 ? 3.788 3.485 -5.541 1.00 83.06 84 VAL A N 1
ATOM 641 C CA . VAL A 1 84 ? 4.753 2.458 -5.920 1.00 83.06 84 VAL A CA 1
ATOM 642 C C . VAL A 1 84 ? 4.782 2.422 -7.436 1.00 83.06 84 VAL A C 1
ATOM 644 O O . VAL A 1 84 ? 3.793 2.092 -8.090 1.00 83.06 84 VAL A O 1
ATOM 647 N N . ARG A 1 85 ? 5.900 2.820 -8.034 1.00 70.31 85 ARG A N 1
ATOM 648 C CA . ARG A 1 85 ? 6.101 2.576 -9.464 1.00 70.31 85 ARG A CA 1
ATOM 649 C C . ARG A 1 85 ? 6.470 1.108 -9.586 1.00 70.31 85 ARG A C 1
ATOM 651 O O . ARG A 1 85 ? 7.456 0.728 -8.965 1.00 70.31 85 ARG A O 1
ATOM 658 N N . LEU A 1 86 ? 5.762 0.314 -10.397 1.00 62.50 86 LEU A N 1
ATOM 659 C CA . LEU A 1 86 ? 6.140 -1.082 -10.707 1.00 62.50 86 LEU A CA 1
ATOM 660 C C . LEU A 1 86 ? 7.431 -1.180 -11.568 1.00 62.50 86 LEU A C 1
ATOM 662 O O . LEU A 1 86 ? 7.610 -2.063 -12.394 1.00 62.50 86 LEU A O 1
ATOM 666 N N . ALA A 1 87 ? 8.357 -0.241 -11.372 1.00 58.62 87 ALA A N 1
ATOM 667 C CA . ALA A 1 87 ? 9.496 0.032 -12.213 1.00 58.62 87 ALA A CA 1
ATOM 668 C C . ALA A 1 87 ? 10.561 0.853 -11.433 1.00 58.62 87 ALA A C 1
ATOM 670 O O . ALA A 1 87 ? 10.561 2.081 -11.497 1.00 58.62 87 ALA A O 1
ATOM 671 N N . SER A 1 88 ? 11.484 0.225 -10.692 1.00 51.94 88 SER A N 1
ATOM 672 C CA . SER A 1 88 ? 12.722 0.860 -10.183 1.00 51.94 88 SER A CA 1
ATOM 673 C C . SER A 1 88 ? 13.839 0.785 -11.210 1.00 51.94 88 SER A C 1
ATOM 675 O O . SER A 1 88 ? 14.406 -0.269 -11.447 1.00 51.94 88 SER A O 1
ATOM 677 N N . ALA A 1 89 ? 14.189 1.915 -11.795 1.00 55.44 89 ALA A N 1
ATOM 678 C CA . ALA A 1 89 ? 15.389 2.094 -12.602 1.00 55.44 89 ALA A CA 1
ATOM 679 C C . ALA A 1 89 ? 16.663 1.496 -11.945 1.00 55.44 89 ALA A C 1
ATOM 681 O O . ALA A 1 89 ? 17.089 1.941 -10.884 1.00 55.44 89 ALA A O 1
ATOM 682 N N . LEU A 1 90 ? 17.284 0.517 -12.595 1.00 47.69 90 LEU A N 1
ATOM 683 C CA . LEU A 1 90 ? 18.536 -0.151 -12.269 1.00 47.69 90 LEU A CA 1
ATOM 684 C C . LEU A 1 90 ? 19.558 0.330 -13.288 1.00 47.69 90 LEU A C 1
ATOM 686 O O . LEU A 1 90 ? 19.471 0.001 -14.470 1.00 47.69 90 LEU A O 1
ATOM 690 N N . SER A 1 91 ? 20.497 1.152 -12.837 1.00 49.38 91 SER A N 1
ATOM 691 C CA . SER A 1 91 ? 21.558 1.664 -13.697 1.00 49.38 91 SER A CA 1
ATOM 692 C C . SER A 1 91 ? 22.598 0.567 -13.933 1.00 49.38 91 SER A C 1
ATOM 694 O O . SER A 1 91 ? 23.374 0.233 -13.038 1.00 49.38 91 SER A O 1
ATOM 696 N N . VAL A 1 92 ? 22.601 -0.020 -15.128 1.00 59.28 92 VAL A N 1
ATOM 697 C CA . VAL A 1 92 ? 23.623 -0.965 -15.579 1.00 59.28 92 VAL A CA 1
ATOM 698 C C . VAL A 1 92 ? 24.761 -0.161 -16.198 1.00 59.28 92 VAL A C 1
ATOM 700 O O . VAL A 1 92 ? 24.596 0.456 -17.248 1.00 59.28 92 VAL A O 1
ATOM 703 N N . ARG A 1 93 ? 25.934 -0.188 -15.561 1.00 57.12 93 ARG A N 1
ATOM 704 C CA . ARG A 1 93 ? 27.180 0.301 -16.166 1.00 57.12 93 ARG A CA 1
ATOM 705 C C . ARG A 1 93 ? 27.784 -0.806 -17.017 1.00 57.12 93 ARG A C 1
ATOM 707 O O . ARG A 1 93 ? 28.205 -1.827 -16.474 1.00 57.12 93 ARG A O 1
ATOM 714 N N . ARG A 1 94 ? 27.826 -0.617 -18.337 1.00 58.19 94 ARG A N 1
ATOM 715 C CA . ARG A 1 94 ? 28.542 -1.508 -19.260 1.00 58.19 94 ARG A CA 1
ATOM 716 C C . ARG A 1 94 ? 29.853 -0.850 -19.658 1.00 58.19 94 ARG A C 1
ATOM 718 O O . ARG A 1 94 ? 29.871 0.301 -20.086 1.00 58.19 94 ARG A O 1
ATOM 725 N N . GLN A 1 95 ? 30.943 -1.586 -19.487 1.00 56.41 95 GLN A N 1
ATOM 726 C CA . GLN A 1 95 ? 32.275 -1.158 -19.892 1.00 56.41 95 GLN A CA 1
ATOM 727 C C . GLN A 1 95 ? 32.692 -2.027 -21.079 1.00 56.41 95 GLN A C 1
ATOM 729 O O . GLN A 1 95 ? 32.841 -3.242 -20.932 1.00 56.41 95 GLN A O 1
ATOM 734 N N . PHE A 1 96 ? 32.819 -1.430 -22.264 1.00 53.97 96 PHE A N 1
ATOM 735 C CA . PHE A 1 96 ? 33.216 -2.163 -23.464 1.00 53.97 96 PHE A CA 1
ATOM 736 C C .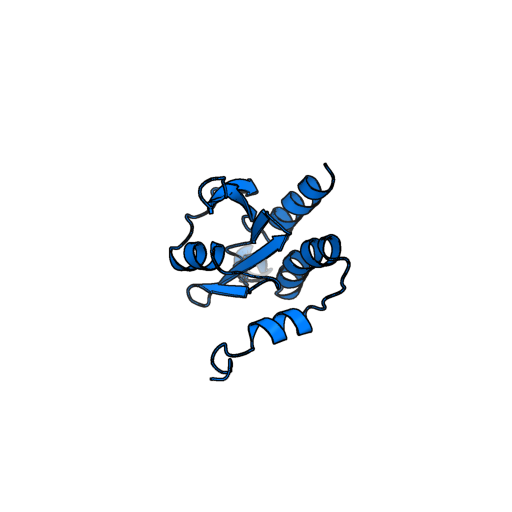 PHE A 1 96 ? 34.738 -2.137 -23.593 1.00 53.97 96 PHE A C 1
ATOM 738 O O . PHE A 1 96 ? 35.359 -1.077 -23.657 1.00 53.97 96 PHE A O 1
ATOM 745 N N . ALA A 1 97 ? 35.350 -3.322 -23.642 1.00 55.75 97 ALA A N 1
ATOM 746 C CA . ALA A 1 97 ? 36.805 -3.482 -23.649 1.00 55.75 97 ALA A CA 1
ATOM 747 C C . ALA A 1 97 ? 37.508 -2.888 -24.889 1.00 55.75 97 ALA A C 1
ATOM 749 O O . ALA A 1 97 ? 38.731 -2.806 -24.903 1.00 55.75 97 ALA A O 1
ATOM 750 N N . VAL A 1 98 ? 36.757 -2.499 -25.926 1.00 57.06 98 VAL A N 1
ATOM 751 C CA . VAL A 1 98 ? 37.298 -2.118 -27.241 1.00 57.06 98 VAL A CA 1
ATOM 752 C C . VAL A 1 98 ? 37.396 -0.598 -27.431 1.00 57.06 98 VAL A C 1
ATOM 754 O O . VAL A 1 98 ? 38.230 -0.151 -28.209 1.00 57.06 98 VAL A O 1
ATOM 757 N N . GLU A 1 99 ? 36.628 0.207 -26.688 1.00 57.53 99 GLU A N 1
ATOM 758 C CA . GLU A 1 99 ? 36.554 1.665 -26.921 1.00 57.53 99 GLU A CA 1
ATOM 759 C C . GLU A 1 99 ? 36.815 2.518 -25.668 1.00 57.53 99 GLU A C 1
ATOM 761 O O . GLU A 1 99 ? 36.926 3.735 -25.764 1.00 57.53 99 GLU A O 1
ATOM 766 N N . GLY A 1 100 ? 36.947 1.918 -24.476 1.00 60.41 100 GLY A N 1
ATOM 767 C CA . GLY A 1 100 ? 37.136 2.673 -23.225 1.00 60.41 100 GLY A CA 1
ATOM 768 C C . GLY A 1 100 ? 35.916 3.506 -22.803 1.00 60.41 100 GLY A C 1
ATOM 769 O O . GLY A 1 100 ? 35.934 4.136 -21.744 1.00 60.41 100 GLY A O 1
ATOM 770 N N . GLU A 1 101 ? 34.843 3.482 -23.594 1.00 49.41 101 GLU A N 1
ATOM 771 C CA . GLU A 1 101 ? 33.595 4.178 -23.326 1.00 49.41 101 GLU A CA 1
ATOM 772 C C . GLU A 1 101 ? 32.766 3.437 -22.265 1.00 49.41 101 GLU A C 1
ATOM 774 O O . GLU A 1 101 ? 32.633 2.207 -22.263 1.00 49.41 101 GLU A O 1
ATOM 779 N N . THR A 1 102 ? 32.225 4.208 -21.319 1.00 60.16 102 THR A N 1
ATOM 780 C CA . THR A 1 102 ? 31.287 3.723 -20.300 1.00 60.16 102 THR A CA 1
ATOM 781 C C . THR A 1 102 ? 29.882 4.120 -20.720 1.00 60.16 102 THR A C 1
ATOM 783 O O . THR A 1 102 ? 29.594 5.310 -20.831 1.00 60.16 102 THR A O 1
ATOM 786 N N . GLN A 1 103 ? 29.003 3.138 -20.914 1.00 59.72 103 GLN A N 1
ATOM 787 C CA . GLN A 1 103 ? 27.586 3.377 -21.181 1.00 59.72 103 GLN A CA 1
ATOM 788 C C . GLN A 1 103 ? 26.765 3.081 -19.916 1.00 59.72 103 GLN A C 1
ATOM 790 O O . GLN A 1 103 ? 26.915 2.018 -19.304 1.00 59.72 103 GLN A O 1
ATOM 795 N N . GLU A 1 104 ? 25.912 4.026 -19.508 1.00 56.47 104 GLU A N 1
ATOM 796 C CA . GLU A 1 104 ? 24.939 3.859 -18.420 1.00 56.47 104 GLU A CA 1
ATOM 797 C C . GLU A 1 104 ? 23.539 3.614 -19.006 1.00 56.47 104 GLU A C 1
ATOM 799 O O . GLU A 1 104 ? 22.912 4.531 -19.531 1.00 56.47 104 GLU A O 1
ATOM 804 N N . ASP A 1 105 ? 23.031 2.385 -18.887 1.00 51.38 105 ASP A N 1
ATOM 805 C CA . ASP A 1 105 ? 21.647 2.033 -19.236 1.00 51.38 105 ASP A CA 1
ATOM 806 C C . ASP A 1 105 ? 20.784 1.991 -17.967 1.00 51.38 105 ASP A C 1
ATOM 808 O O . ASP A 1 105 ? 21.265 1.600 -16.909 1.00 51.38 105 ASP A O 1
ATOM 812 N N . THR A 1 106 ? 19.497 2.343 -18.036 1.00 44.53 106 THR A N 1
ATOM 813 C CA . THR A 1 106 ? 18.575 2.308 -16.882 1.00 44.53 106 THR A CA 1
ATOM 814 C C . THR A 1 106 ? 17.451 1.278 -17.091 1.00 44.53 106 THR A C 1
ATOM 816 O O . THR A 1 106 ? 16.656 1.422 -18.014 1.00 44.53 106 THR A O 1
ATOM 819 N N . VAL A 1 107 ? 17.350 0.249 -16.237 1.00 44.22 107 VAL A N 1
ATOM 820 C CA . VAL A 1 107 ? 16.405 -0.890 -16.343 1.00 44.22 107 VAL A CA 1
ATOM 821 C C . VAL A 1 107 ? 15.378 -0.877 -15.212 1.00 44.22 107 VAL A C 1
ATOM 823 O O . VAL A 1 107 ? 15.746 -0.998 -14.061 1.00 44.22 107 VAL A O 1
ATOM 826 N N . PHE A 1 108 ? 14.079 -0.793 -15.469 1.00 48.12 108 PHE A N 1
ATOM 827 C CA . PHE A 1 108 ? 13.101 -0.614 -14.392 1.00 48.12 108 PHE A CA 1
ATOM 828 C C . PHE A 1 108 ? 12.604 -1.934 -13.733 1.00 48.12 108 PHE A C 1
ATOM 830 O O . PHE A 1 108 ? 12.105 -2.810 -14.426 1.00 48.12 108 PHE A O 1
ATOM 837 N N . LEU A 1 109 ? 12.668 -2.061 -12.400 1.00 47.91 109 LEU A N 1
ATOM 838 C CA . LEU A 1 109 ? 12.264 -3.199 -11.561 1.00 47.91 109 LEU A CA 1
ATOM 839 C C . LEU A 1 109 ? 11.423 -2.745 -10.363 1.00 47.91 109 LEU A C 1
ATOM 841 O O . LEU A 1 109 ? 11.963 -2.219 -9.394 1.00 47.91 109 LEU A O 1
ATOM 845 N N . CYS A 1 110 ? 10.112 -2.918 -10.347 1.00 56.22 110 CYS A N 1
ATOM 846 C CA . CYS A 1 110 ? 9.500 -3.192 -9.049 1.00 56.22 110 CYS A CA 1
ATOM 847 C C . CYS A 1 110 ? 8.879 -4.562 -9.116 1.00 56.22 110 CYS A C 1
ATOM 849 O O . CYS A 1 110 ? 8.147 -4.907 -10.039 1.00 56.22 110 CYS A O 1
ATOM 851 N N . ASP A 1 111 ? 9.293 -5.355 -8.141 1.00 68.19 111 ASP A N 1
ATOM 852 C CA . ASP A 1 111 ? 8.778 -6.682 -7.973 1.00 68.19 111 ASP A CA 1
ATOM 853 C C . ASP A 1 111 ? 7.396 -6.540 -7.345 1.00 68.19 111 ASP A C 1
ATOM 855 O O . ASP A 1 111 ? 7.251 -6.158 -6.178 1.00 68.19 111 ASP A O 1
ATOM 859 N N . THR A 1 112 ? 6.372 -6.805 -8.150 1.00 77.00 112 THR A N 1
ATOM 860 C CA . THR A 1 112 ? 4.987 -6.910 -7.701 1.00 77.00 112 THR A CA 1
ATOM 861 C C . THR A 1 112 ? 4.884 -7.792 -6.452 1.00 77.00 112 THR A C 1
ATOM 863 O O . THR A 1 112 ? 4.084 -7.489 -5.569 1.00 77.00 112 THR A O 1
ATOM 866 N N . ALA A 1 113 ? 5.729 -8.822 -6.305 1.00 80.75 113 ALA A N 1
ATOM 867 C CA . ALA A 1 113 ? 5.756 -9.658 -5.109 1.00 80.75 113 ALA A CA 1
ATOM 868 C C . ALA A 1 113 ? 6.151 -8.874 -3.847 1.00 80.75 113 ALA A C 1
ATOM 870 O O . ALA A 1 113 ? 5.490 -9.020 -2.820 1.00 80.75 113 ALA A O 1
ATOM 871 N N . VAL A 1 114 ? 7.160 -7.997 -3.917 1.00 82.44 114 VAL A N 1
ATOM 872 C CA . VAL A 1 114 ? 7.577 -7.151 -2.781 1.00 82.44 114 VAL A CA 1
ATOM 873 C C . VAL A 1 114 ? 6.466 -6.178 -2.398 1.00 82.44 114 VAL A C 1
ATOM 875 O O . VAL A 1 114 ? 6.190 -5.999 -1.213 1.00 82.44 114 VAL A O 1
ATOM 878 N N . PHE A 1 115 ? 5.788 -5.580 -3.382 1.00 87.12 115 PHE A N 1
ATOM 879 C CA . PHE A 1 115 ? 4.649 -4.700 -3.118 1.00 87.12 115 PHE A CA 1
ATOM 880 C C . PHE A 1 115 ? 3.507 -5.443 -2.412 1.00 87.12 115 PHE A C 1
ATOM 882 O O . PHE A 1 115 ? 3.040 -4.998 -1.365 1.00 87.12 115 PHE A O 1
ATOM 889 N N . LEU A 1 116 ? 3.097 -6.602 -2.934 1.00 89.94 116 LEU A N 1
ATOM 890 C CA . LEU A 1 116 ? 2.023 -7.402 -2.339 1.00 89.94 116 LEU A CA 1
ATOM 891 C C . LEU A 1 116 ? 2.391 -7.895 -0.934 1.00 89.94 116 LEU A C 1
ATOM 893 O O . LEU A 1 116 ? 1.566 -7.824 -0.026 1.00 89.94 116 LEU A O 1
ATOM 897 N N . GLN A 1 117 ? 3.635 -8.327 -0.715 1.00 88.62 117 GLN A N 1
ATOM 898 C CA . GLN A 1 117 ? 4.116 -8.709 0.615 1.00 88.62 117 GLN A CA 1
ATOM 899 C C . GLN A 1 117 ? 4.117 -7.528 1.591 1.00 88.62 117 GLN A C 1
ATOM 901 O O . GLN A 1 117 ? 3.720 -7.691 2.746 1.00 88.62 117 GLN A O 1
ATOM 906 N N . ALA A 1 118 ? 4.509 -6.333 1.138 1.00 88.81 118 ALA A N 1
ATOM 907 C CA . ALA A 1 118 ? 4.494 -5.124 1.957 1.00 88.81 118 ALA A CA 1
ATOM 908 C C . ALA A 1 118 ? 3.074 -4.721 2.391 1.00 88.81 118 ALA A C 1
ATOM 910 O O . ALA A 1 118 ? 2.893 -4.195 3.489 1.00 88.81 118 ALA A O 1
ATOM 911 N N . VAL A 1 119 ? 2.070 -4.995 1.555 1.00 92.00 119 VAL A N 1
ATOM 912 C CA . VAL A 1 119 ? 0.650 -4.801 1.881 1.00 92.00 119 VAL A CA 1
ATOM 913 C C . VAL A 1 119 ? 0.147 -5.872 2.851 1.00 92.00 119 VAL A C 1
ATOM 915 O O . VAL A 1 119 ? -0.492 -5.552 3.855 1.00 92.00 119 VAL A O 1
ATOM 918 N N . LEU A 1 120 ? 0.452 -7.142 2.574 1.00 92.31 120 LEU A N 1
ATOM 919 C CA . LEU A 1 120 ? -0.075 -8.283 3.321 1.00 92.31 120 LEU A CA 1
ATOM 920 C C . LEU A 1 120 ? 0.515 -8.425 4.719 1.00 92.31 120 LEU A C 1
ATOM 922 O O . LEU A 1 120 ? -0.216 -8.760 5.645 1.00 92.31 120 LEU A O 1
ATOM 926 N N . LEU A 1 121 ? 1.809 -8.155 4.903 1.00 90.00 121 LEU A N 1
ATOM 927 C CA . LEU A 1 121 ? 2.484 -8.324 6.191 1.00 90.00 121 LEU A CA 1
ATOM 928 C C . LEU A 1 121 ? 1.763 -7.601 7.351 1.00 90.00 121 LEU A C 1
ATOM 930 O O . LEU A 1 121 ? 1.397 -8.267 8.322 1.00 90.00 121 LEU A O 1
ATOM 934 N N . PRO A 1 122 ? 1.518 -6.276 7.300 1.00 89.69 122 PRO A N 1
ATOM 935 C CA . PRO A 1 122 ? 0.819 -5.583 8.381 1.00 89.69 122 PRO A CA 1
ATOM 936 C C . PRO A 1 122 ? -0.649 -6.013 8.523 1.00 89.69 122 PRO A C 1
ATOM 938 O O . PRO A 1 122 ? -1.143 -6.085 9.649 1.00 89.69 122 PRO A O 1
ATOM 941 N N . TRP A 1 123 ? -1.344 -6.324 7.423 1.00 92.00 123 TRP A N 1
ATOM 942 C CA . TRP A 1 123 ? -2.745 -6.758 7.474 1.00 92.00 123 TRP A CA 1
ATOM 943 C C . TRP A 1 123 ? -2.891 -8.148 8.111 1.00 92.00 123 TRP A C 1
ATOM 945 O O . TRP A 1 123 ? -3.699 -8.314 9.027 1.00 92.00 123 TRP A O 1
ATOM 955 N N . ASN A 1 124 ? -2.061 -9.119 7.715 1.00 91.19 124 ASN A N 1
ATOM 956 C CA . ASN A 1 124 ? -2.051 -10.476 8.273 1.00 91.19 124 ASN A CA 1
ATOM 957 C C . ASN A 1 124 ? -1.706 -10.450 9.771 1.00 91.19 124 ASN A C 1
ATOM 959 O O . ASN A 1 124 ? -2.380 -11.082 10.587 1.00 91.19 124 ASN A O 1
ATOM 963 N N . LEU A 1 125 ? -0.696 -9.658 10.161 1.00 88.19 125 LEU A N 1
ATOM 964 C CA . LEU A 1 125 ? -0.310 -9.491 11.567 1.00 88.19 125 LEU A CA 1
ATOM 965 C C . LEU A 1 125 ? -1.435 -8.879 12.413 1.00 88.19 125 LEU A C 1
ATOM 967 O O . LEU A 1 125 ? -1.655 -9.306 13.546 1.00 88.19 125 LEU A O 1
ATOM 971 N N . HIS A 1 126 ? -2.149 -7.887 11.878 1.00 88.88 126 HIS A N 1
ATOM 972 C CA . HIS A 1 126 ? -3.227 -7.216 12.600 1.00 88.88 126 HIS A CA 1
ATOM 973 C C . HIS A 1 126 ? -4.477 -8.090 12.735 1.00 88.88 126 HIS A C 1
ATOM 975 O O . HIS A 1 126 ? -5.042 -8.207 13.822 1.00 88.88 126 HIS A O 1
ATOM 981 N N . THR A 1 127 ? -4.903 -8.713 11.637 1.00 88.94 127 THR A N 1
ATOM 982 C CA . THR A 1 127 ? -6.124 -9.529 11.593 1.00 88.94 127 THR A CA 1
ATOM 983 C C . THR A 1 127 ? -5.933 -10.922 12.183 1.00 88.94 127 THR A C 1
ATOM 985 O O . THR A 1 127 ? -6.923 -11.589 12.484 1.00 88.94 127 THR A O 1
ATOM 988 N N . LYS A 1 128 ? -4.677 -11.358 12.362 1.00 88.06 128 LYS A N 1
ATOM 989 C CA . LYS A 1 128 ? -4.299 -12.733 12.722 1.00 88.06 128 LYS A CA 1
ATOM 990 C C . LYS A 1 128 ? -4.839 -13.765 11.724 1.00 88.06 128 LYS A C 1
ATOM 992 O O . LYS A 1 128 ? -5.140 -14.895 12.103 1.00 88.06 128 LYS A O 1
ATOM 997 N N . LYS A 1 129 ? -4.988 -13.359 10.462 1.00 87.88 129 LYS A N 1
ATOM 998 C CA . LYS A 1 129 ? -5.385 -14.211 9.340 1.00 87.88 129 LYS A CA 1
ATOM 999 C C . LYS A 1 129 ? -4.248 -14.254 8.334 1.00 87.88 129 LYS A C 1
ATOM 1001 O O . LYS A 1 129 ? -3.548 -13.264 8.153 1.00 87.88 129 LYS A O 1
ATOM 1006 N N . GLU A 1 130 ? -4.071 -15.395 7.689 1.00 91.25 130 GLU A N 1
ATOM 1007 C CA . GLU A 1 130 ? -3.142 -15.525 6.576 1.00 91.25 130 GLU A CA 1
ATOM 1008 C C . GLU A 1 130 ? -3.917 -15.313 5.279 1.00 91.25 130 GLU A C 1
ATOM 1010 O O . GLU A 1 130 ? -4.761 -16.129 4.924 1.00 91.25 130 GLU A O 1
ATOM 1015 N N . MET A 1 131 ? -3.663 -14.185 4.618 1.00 93.06 131 MET A N 1
ATOM 1016 C CA . MET A 1 131 ? -4.053 -13.951 3.233 1.00 93.06 131 MET A CA 1
ATOM 1017 C C . MET A 1 131 ? -2.813 -14.053 2.349 1.00 93.06 131 MET A C 1
ATOM 1019 O O . MET A 1 131 ? -1.772 -13.449 2.642 1.00 93.06 131 MET A O 1
ATOM 1023 N N . LEU A 1 132 ? -2.933 -14.819 1.272 1.00 91.50 132 LEU A N 1
ATOM 1024 C CA . LEU A 1 132 ? -1.892 -15.048 0.283 1.00 91.50 132 LEU A CA 1
ATOM 1025 C C . LEU A 1 132 ? -1.956 -13.993 -0.840 1.00 91.50 132 LEU A C 1
ATOM 1027 O O . LEU A 1 132 ? -3.032 -13.465 -1.135 1.00 91.50 132 LEU A O 1
ATOM 1031 N N . PRO A 1 133 ? -0.835 -13.701 -1.531 1.00 90.06 133 PRO A N 1
ATOM 1032 C CA . PRO A 1 133 ? -0.796 -12.718 -2.621 1.00 90.06 133 PRO A CA 1
ATOM 1033 C C . PRO A 1 133 ? -1.866 -12.921 -3.699 1.00 90.06 133 PRO A C 1
ATOM 1035 O O . PRO A 1 133 ? -2.508 -11.961 -4.116 1.00 90.06 133 PRO A O 1
ATOM 1038 N N . GLN A 1 134 ? -2.104 -14.162 -4.121 1.00 89.88 134 GLN A N 1
ATOM 1039 C CA . GLN A 1 134 ? -3.121 -14.487 -5.121 1.00 89.88 134 GLN A CA 1
ATOM 1040 C C . GLN A 1 134 ? -4.554 -14.218 -4.645 1.00 89.88 134 GLN A C 1
ATOM 1042 O O . GLN A 1 134 ? -5.399 -13.856 -5.457 1.00 89.88 134 GLN A O 1
ATOM 1047 N N . GLU A 1 135 ? -4.828 -14.350 -3.346 1.00 91.25 135 GLU A N 1
ATOM 1048 C CA . GLU A 1 135 ? -6.150 -14.067 -2.775 1.00 91.25 135 GLU A CA 1
ATOM 1049 C C . GLU A 1 135 ? -6.406 -12.562 -2.751 1.00 91.25 135 GLU A C 1
ATOM 1051 O O . GLU A 1 135 ? -7.491 -12.115 -3.118 1.00 91.25 135 GLU A O 1
ATOM 1056 N N . LEU A 1 136 ? -5.377 -11.780 -2.407 1.00 91.69 136 LEU A N 1
ATOM 1057 C CA . LEU A 1 136 ? -5.424 -10.322 -2.470 1.00 91.69 136 LEU A CA 1
ATOM 1058 C C . LEU A 1 136 ? -5.626 -9.818 -3.905 1.00 91.69 136 LEU A C 1
ATOM 1060 O O . LEU A 1 136 ? -6.390 -8.881 -4.130 1.00 91.69 136 LEU A O 1
ATOM 1064 N N . ILE A 1 137 ? -4.953 -10.424 -4.887 1.00 88.81 137 ILE A N 1
ATOM 1065 C CA . ILE A 1 137 ? -5.182 -10.102 -6.302 1.00 88.81 137 ILE A CA 1
ATOM 1066 C C . ILE A 1 137 ? -6.627 -10.445 -6.675 1.00 88.81 137 ILE A C 1
ATOM 1068 O O . ILE A 1 137 ? -7.335 -9.586 -7.191 1.00 88.81 137 ILE A O 1
ATOM 1072 N N . ALA A 1 138 ? -7.090 -11.659 -6.362 1.00 87.44 138 ALA A N 1
ATOM 1073 C CA . ALA A 1 138 ? -8.440 -12.106 -6.693 1.00 87.44 138 ALA A CA 1
ATOM 1074 C C . ALA A 1 138 ? -9.519 -11.180 -6.108 1.00 87.44 138 ALA A C 1
ATOM 1076 O O . ALA A 1 138 ? -10.425 -10.782 -6.836 1.00 87.44 138 ALA A O 1
ATOM 1077 N N . SER A 1 139 ? -9.384 -10.753 -4.846 1.00 88.31 139 SER A N 1
ATOM 1078 C CA . SER A 1 139 ? -10.340 -9.834 -4.212 1.00 88.31 139 SER A CA 1
ATOM 1079 C C . SER A 1 139 ? -10.388 -8.455 -4.875 1.00 88.31 139 SER A C 1
ATOM 1081 O O . SER A 1 139 ? -11.418 -7.786 -4.830 1.00 88.31 139 SER A O 1
ATOM 1083 N N . ASN A 1 140 ? -9.282 -8.030 -5.489 1.00 87.06 140 ASN A N 1
ATOM 1084 C CA . ASN A 1 140 ? -9.156 -6.756 -6.198 1.00 87.06 140 ASN A CA 1
ATOM 1085 C C . ASN A 1 140 ? -9.504 -6.846 -7.694 1.00 87.06 140 ASN A C 1
ATOM 1087 O O . ASN A 1 140 ? -9.661 -5.814 -8.340 1.00 87.06 140 ASN A O 1
ATOM 1091 N N . CYS A 1 141 ? -9.633 -8.056 -8.242 1.00 79.94 141 CYS A N 1
ATOM 1092 C CA . CYS A 1 141 ? -10.065 -8.305 -9.619 1.00 79.94 141 CYS A CA 1
ATOM 1093 C C . CYS A 1 141 ? -11.570 -8.570 -9.742 1.00 79.94 141 CYS A C 1
ATOM 1095 O O . CYS A 1 141 ? -12.081 -8.634 -10.858 1.00 79.94 141 CYS A O 1
ATOM 1097 N N . SER A 1 142 ? -12.281 -8.736 -8.624 1.00 63.19 142 SER A N 1
ATOM 1098 C CA . SER A 1 142 ? -13.740 -8.806 -8.621 1.00 63.19 142 SER A CA 1
ATOM 1099 C C . SER A 1 142 ? -14.305 -7.468 -9.084 1.00 63.19 142 SER A C 1
ATOM 1101 O O . SER A 1 142 ? -14.254 -6.467 -8.367 1.00 63.19 142 SER A O 1
ATOM 1103 N N . ASP A 1 143 ? -14.845 -7.468 -10.295 1.00 52.66 143 ASP A N 1
ATOM 1104 C CA . ASP A 1 143 ? -15.687 -6.409 -10.815 1.00 52.66 143 ASP A CA 1
ATOM 1105 C C . ASP A 1 143 ? -16.735 -6.040 -9.747 1.00 52.66 143 ASP A C 1
ATOM 1107 O O . ASP A 1 143 ? -17.587 -6.851 -9.375 1.00 52.66 143 ASP A O 1
ATOM 1111 N N . ARG A 1 144 ? -16.699 -4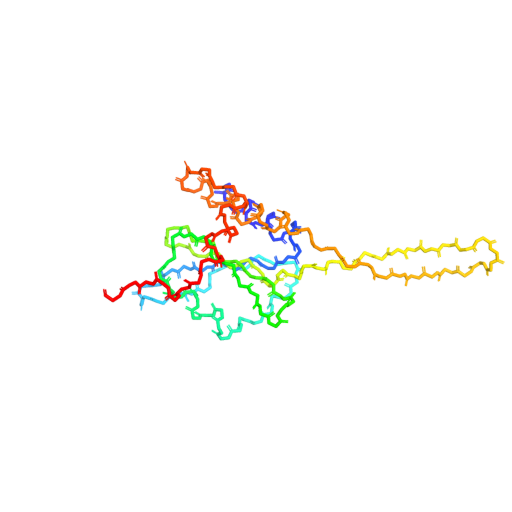.798 -9.243 1.00 51.31 144 ARG A N 1
ATOM 1112 C CA . ARG A 1 144 ? -17.741 -4.248 -8.349 1.00 51.31 144 ARG A CA 1
ATOM 1113 C C . ARG A 1 144 ? -19.126 -4.171 -9.032 1.00 51.31 144 ARG A C 1
ATOM 1115 O O . ARG A 1 144 ? -20.051 -3.612 -8.455 1.00 51.31 144 ARG A O 1
ATOM 1122 N N . SER A 1 145 ? -19.283 -4.715 -10.241 1.00 40.03 145 SER A N 1
ATOM 1123 C CA . SER A 1 145 ? -20.528 -4.775 -11.012 1.00 40.03 145 SER A CA 1
ATOM 1124 C C . SER A 1 145 ? -21.407 -6.003 -10.727 1.00 40.03 145 SER A C 1
ATOM 1126 O O . SER A 1 145 ? -22.468 -6.100 -11.329 1.00 40.03 145 SER A O 1
ATOM 1128 N N . ASN A 1 146 ? -21.046 -6.882 -9.781 1.00 33.25 146 ASN A N 1
ATOM 1129 C CA . ASN A 1 146 ? -21.913 -7.974 -9.301 1.00 33.25 146 ASN A CA 1
ATOM 1130 C C . ASN A 1 146 ? -22.174 -7.893 -7.785 1.00 33.25 146 ASN A C 1
ATOM 1132 O O . ASN A 1 146 ? -21.943 -8.844 -7.039 1.00 33.25 146 ASN A O 1
ATOM 1136 N N . ILE A 1 147 ? -22.644 -6.737 -7.314 1.00 35.12 147 ILE A N 1
ATOM 1137 C CA . ILE A 1 147 ? -23.431 -6.680 -6.077 1.00 35.12 147 ILE A CA 1
ATOM 1138 C C . ILE A 1 147 ? -24.887 -6.609 -6.533 1.00 35.12 147 ILE A C 1
ATOM 1140 O O . ILE A 1 147 ? -25.321 -5.587 -7.063 1.00 35.12 147 ILE A O 1
ATOM 1144 N N . ASP A 1 148 ? -25.568 -7.746 -6.414 1.00 31.64 148 ASP A N 1
ATOM 1145 C CA . ASP A 1 148 ? -26.947 -7.966 -6.839 1.00 31.64 148 ASP A CA 1
ATOM 1146 C C . ASP A 1 148 ? -27.941 -6.964 -6.223 1.00 31.64 148 ASP A C 1
ATOM 1148 O O . ASP A 1 148 ? -27.788 -6.509 -5.086 1.00 31.64 148 ASP A O 1
ATOM 1152 N N . VAL A 1 149 ? -28.958 -6.661 -7.036 1.00 32.78 149 VAL A N 1
ATOM 1153 C CA . VAL A 1 149 ? -30.223 -5.964 -6.737 1.00 32.78 149 VAL A CA 1
ATOM 1154 C C . VAL A 1 149 ? -31.003 -6.649 -5.617 1.00 32.78 149 VAL A C 1
ATOM 1156 O O . VAL A 1 149 ? -31.069 -7.899 -5.628 1.00 32.78 149 VAL A O 1
#

Foldseek 3Di:
DVVVVLQLVLCVLLQWKKWKWAQDPVRATDTDDIRHPDDHDDDDPVVRVVVNDDDLAWAWDDDPNFFIWIWQDQPRMIIITISRGQWDWDWDWDQDPPPRDTDTDTGTHDDPVSVLCSRQVVNCVRVVHDDDSVNSVVVNPPDPVPPDD

Radius of gyration: 18.27 Å; chains: 1; bounding box: 68×31×47 Å

Secondary structure (DSSP, 8-state):
-HHHHHHHHHHHHTTS-EEEEEE-TTS-EEEEEEE-SSPPPPPPHHHHHHTTS--SS--EEEETTTEEEEEEEETTEEEEEEEEES--EEEEEEE-TTT--EEEEEEE---HHHHHHHHHHHHHHHHT----HHHHHHHHHS-TT----

Sequence (149 aa):
MQHTVILKHLSEITGSPLRVFTLSPDGLWKESICYAKSAAPALSPPLAEWLREDISVPPLAAVDGTRYYAIIPLGSVRYLLGPVRLASALSVRRQFAVEGETQEDTVFLCDTAVFLQAVLLPWNLHTKKEMLPQELIASNCSDRSNIDV

pLDDT: mean 76.22, std 15.72, range [31.64, 93.06]